Protein AF-A0A964T8P5-F1 (afdb_monomer_lite)

Structure (mmCIF, N/CA/C/O backbone):
data_AF-A0A964T8P5-F1
#
_entry.id   AF-A0A964T8P5-F1
#
loop_
_atom_site.group_PDB
_atom_site.id
_atom_site.type_symbol
_atom_site.label_atom_id
_atom_site.label_alt_id
_atom_site.label_comp_id
_atom_site.label_asym_id
_atom_site.label_entity_id
_atom_site.label_seq_id
_atom_site.pdbx_PDB_ins_code
_atom_site.Cartn_x
_atom_site.Cartn_y
_atom_site.Cartn_z
_atom_site.occupancy
_atom_site.B_iso_or_equiv
_atom_site.auth_seq_id
_atom_site.auth_comp_id
_atom_site.auth_asym_id
_atom_site.auth_atom_id
_atom_site.pdbx_PDB_model_num
ATOM 1 N N . MET A 1 1 ? 39.074 35.830 -82.551 1.00 38.41 1 MET A N 1
ATOM 2 C CA . MET A 1 1 ? 39.329 35.263 -81.208 1.00 38.41 1 MET A CA 1
ATOM 3 C C . MET A 1 1 ? 38.552 33.959 -81.046 1.00 38.41 1 MET A C 1
ATOM 5 O O . MET A 1 1 ? 37.333 34.036 -81.116 1.00 38.41 1 MET A O 1
ATOM 9 N N . PRO A 1 2 ? 39.196 32.790 -80.852 1.00 42.25 2 PRO A N 1
ATOM 10 C CA . PRO A 1 2 ? 38.500 31.571 -80.434 1.00 42.25 2 PRO A CA 1
ATOM 11 C C . PRO A 1 2 ? 38.933 31.070 -79.041 1.00 42.25 2 PRO A C 1
ATOM 13 O O . PRO A 1 2 ? 40.100 31.149 -78.656 1.00 42.25 2 PRO A O 1
ATOM 16 N N . ALA A 1 3 ? 37.954 30.556 -78.295 1.00 39.09 3 ALA A N 1
ATOM 17 C CA . ALA A 1 3 ? 38.060 30.067 -76.924 1.00 39.09 3 ALA A CA 1
ATOM 18 C C . ALA A 1 3 ? 38.755 28.695 -76.828 1.00 39.09 3 ALA A C 1
ATOM 20 O O . ALA A 1 3 ? 38.463 27.771 -77.586 1.00 39.09 3 ALA A O 1
ATOM 21 N N . ARG A 1 4 ? 39.660 28.552 -75.853 1.00 42.94 4 ARG A N 1
ATOM 22 C CA . ARG A 1 4 ? 40.442 27.339 -75.578 1.00 42.94 4 ARG A CA 1
ATOM 23 C C . ARG A 1 4 ? 39.780 26.546 -74.445 1.00 42.94 4 ARG A C 1
ATOM 25 O O . ARG A 1 4 ? 40.010 26.840 -73.278 1.00 42.94 4 ARG A O 1
ATOM 32 N N . SER A 1 5 ? 38.963 25.544 -74.777 1.00 44.47 5 SER A N 1
ATOM 33 C CA . SER A 1 5 ? 38.415 24.593 -73.795 1.00 44.47 5 SER A CA 1
ATOM 34 C C . SER A 1 5 ? 39.324 23.367 -73.701 1.00 44.47 5 SER A C 1
ATOM 36 O O . SER A 1 5 ? 39.399 22.546 -74.614 1.00 44.47 5 SER A O 1
ATOM 38 N N . SER A 1 6 ? 40.082 23.291 -72.609 1.00 45.28 6 SER A N 1
ATOM 39 C CA . SER A 1 6 ? 41.013 22.204 -72.311 1.00 45.28 6 SER A CA 1
ATOM 40 C C . SER A 1 6 ? 40.258 21.042 -71.660 1.00 45.28 6 SER A C 1
ATOM 42 O O . SER A 1 6 ? 39.851 21.137 -70.503 1.00 45.28 6 SER A O 1
ATOM 44 N N . ARG A 1 7 ? 40.067 19.937 -72.392 1.00 50.59 7 ARG A N 1
ATOM 45 C CA . ARG A 1 7 ? 39.637 18.659 -71.806 1.00 50.59 7 ARG A CA 1
ATOM 46 C C . ARG A 1 7 ? 40.805 18.072 -71.016 1.00 50.59 7 ARG A C 1
ATOM 48 O O . ARG A 1 7 ? 41.780 17.633 -71.616 1.00 50.59 7 ARG A O 1
ATOM 55 N N . ARG A 1 8 ? 40.700 18.011 -69.687 1.00 48.72 8 ARG A N 1
ATOM 56 C CA . ARG A 1 8 ? 41.532 17.107 -68.880 1.00 48.72 8 ARG A CA 1
ATOM 57 C C . ARG A 1 8 ? 40.721 15.852 -68.587 1.00 48.72 8 ARG A C 1
ATOM 59 O O . ARG A 1 8 ? 39.781 15.892 -67.802 1.00 48.72 8 ARG A O 1
ATOM 66 N N . SER A 1 9 ? 41.074 14.755 -69.250 1.00 41.34 9 SER A N 1
ATOM 67 C CA . SER A 1 9 ? 40.625 13.416 -68.881 1.00 41.34 9 SER A CA 1
ATOM 68 C C . SER A 1 9 ? 41.308 13.022 -67.574 1.00 41.34 9 SER A C 1
ATOM 70 O O . SER A 1 9 ? 42.526 12.850 -67.542 1.00 41.34 9 SER A O 1
ATOM 72 N N . ILE A 1 10 ? 40.543 12.889 -66.498 1.00 54.59 10 ILE A N 1
ATOM 73 C CA . ILE A 1 10 ? 41.022 12.251 -65.274 1.00 54.59 10 ILE A CA 1
ATOM 74 C C . ILE A 1 10 ? 40.545 10.801 -65.336 1.00 54.59 10 ILE A C 1
ATOM 76 O O . ILE A 1 10 ? 39.364 10.512 -65.168 1.00 54.59 10 ILE A O 1
ATOM 80 N N . SER A 1 11 ? 41.475 9.910 -65.677 1.00 48.38 11 SER A N 1
ATOM 81 C CA . SER A 1 11 ? 41.302 8.465 -65.564 1.00 48.38 11 SER A CA 1
ATOM 82 C C . SER A 1 11 ? 41.541 8.084 -64.108 1.00 48.38 11 SER A C 1
ATOM 84 O O . SER A 1 11 ? 42.644 8.285 -63.601 1.00 48.38 11 SER A O 1
ATOM 86 N N . ILE A 1 12 ? 40.518 7.570 -63.430 1.00 53.97 12 ILE A N 1
ATOM 87 C CA . ILE A 1 12 ? 40.679 6.917 -62.130 1.00 53.97 12 ILE A CA 1
ATOM 88 C C . ILE A 1 12 ? 40.135 5.502 -62.288 1.00 53.97 12 ILE A C 1
ATOM 90 O O . ILE A 1 12 ? 38.934 5.265 -62.190 1.00 53.97 12 ILE A O 1
ATOM 94 N N . LEU A 1 13 ? 41.036 4.563 -62.566 1.00 55.59 13 LEU A N 1
ATOM 95 C CA . LEU A 1 13 ? 40.803 3.149 -62.292 1.00 55.59 13 LEU A CA 1
ATOM 96 C C . LEU A 1 13 ? 41.176 2.904 -60.823 1.00 55.59 13 LEU A C 1
ATOM 98 O O . LEU A 1 13 ? 42.334 3.132 -60.466 1.00 55.59 13 LEU A O 1
ATOM 102 N N . PRO A 1 14 ? 40.266 2.432 -59.956 1.00 49.62 14 PRO A N 1
ATOM 103 C CA . PRO A 1 14 ? 40.665 1.960 -58.640 1.00 49.62 14 PRO A CA 1
ATOM 104 C C . PRO A 1 14 ? 41.277 0.556 -58.771 1.00 49.62 14 PRO A C 1
ATOM 106 O O . PRO A 1 14 ? 40.573 -0.442 -58.897 1.00 49.62 14 PRO A O 1
ATOM 109 N N . SER A 1 15 ? 42.610 0.478 -58.734 1.00 49.28 15 SER A N 1
ATOM 110 C CA . SER A 1 15 ? 43.353 -0.767 -58.511 1.00 49.28 15 SER A CA 1
ATOM 111 C C . SER A 1 15 ? 43.480 -1.019 -57.010 1.00 49.28 15 SER A C 1
ATOM 113 O O . SER A 1 15 ? 44.514 -0.728 -56.419 1.00 49.28 15 SER A O 1
ATOM 115 N N . ALA A 1 16 ? 42.415 -1.521 -56.397 1.00 50.84 16 ALA A N 1
ATOM 116 C CA . ALA A 1 16 ? 42.456 -2.346 -55.190 1.00 50.84 16 ALA A CA 1
ATOM 117 C C . ALA A 1 16 ? 41.017 -2.746 -54.864 1.00 50.84 16 ALA A C 1
ATOM 119 O O . ALA A 1 16 ? 40.209 -1.920 -54.442 1.00 50.84 16 ALA A O 1
ATOM 120 N N . GLY A 1 17 ? 40.693 -4.020 -55.072 1.00 55.16 17 GLY A N 1
ATOM 121 C CA . GLY A 1 17 ? 39.475 -4.604 -54.536 1.00 55.16 17 GLY A CA 1
ATOM 122 C C . GLY A 1 17 ? 39.555 -4.620 -53.014 1.00 55.16 17 GLY A C 1
ATOM 123 O O . GLY A 1 17 ? 40.160 -5.517 -52.437 1.00 55.16 17 GLY A O 1
ATOM 124 N N . VAL A 1 18 ? 38.948 -3.629 -52.366 1.00 48.47 18 VAL A N 1
ATOM 125 C CA . VAL A 1 18 ? 38.560 -3.731 -50.960 1.00 48.47 18 VAL A CA 1
ATOM 126 C C . VAL A 1 18 ? 37.100 -4.151 -50.954 1.00 48.47 18 VAL A C 1
ATOM 128 O O . VAL A 1 18 ? 36.193 -3.334 -51.107 1.00 48.47 18 VAL A O 1
ATOM 131 N N . THR A 1 19 ? 36.872 -5.451 -50.809 1.00 41.88 19 THR A N 1
ATOM 132 C CA . THR A 1 19 ? 35.556 -5.974 -50.452 1.00 41.88 19 THR A CA 1
ATOM 133 C C . THR A 1 19 ? 35.274 -5.525 -49.022 1.00 41.88 19 THR A C 1
ATOM 135 O O . THR A 1 19 ? 35.724 -6.154 -48.067 1.00 41.88 19 THR A O 1
ATOM 138 N N . ILE A 1 20 ? 34.545 -4.420 -48.853 1.00 54.03 20 ILE A N 1
ATOM 139 C CA . ILE A 1 20 ? 33.889 -4.123 -47.579 1.00 54.03 20 ILE A CA 1
ATOM 140 C C . ILE A 1 20 ? 32.761 -5.148 -47.459 1.00 54.03 20 ILE A C 1
ATOM 142 O O . ILE A 1 20 ? 31.647 -4.933 -47.934 1.00 54.03 20 ILE A O 1
ATOM 146 N N . SER A 1 21 ? 33.071 -6.305 -46.875 1.00 53.16 21 SER A N 1
ATOM 147 C CA . SER A 1 21 ? 32.043 -7.221 -46.399 1.00 53.16 21 SER A CA 1
ATOM 148 C C . SER A 1 21 ? 31.388 -6.538 -45.204 1.00 53.16 21 SER A C 1
ATOM 150 O O . SER A 1 21 ? 31.890 -6.597 -44.084 1.00 53.16 21 SER A O 1
ATOM 152 N N . SER A 1 22 ? 30.312 -5.800 -45.473 1.00 47.06 22 SER A N 1
ATOM 153 C CA . SER A 1 22 ? 29.460 -5.208 -44.451 1.00 47.06 22 SER A CA 1
ATOM 154 C C . SER A 1 22 ? 28.786 -6.342 -43.685 1.00 47.06 22 SER A C 1
ATOM 156 O O . SER A 1 22 ? 27.697 -6.791 -44.035 1.00 47.06 22 SER A O 1
ATOM 158 N N . THR A 1 23 ? 29.431 -6.833 -42.631 1.00 55.41 23 THR A N 1
ATOM 159 C CA . THR A 1 23 ? 28.671 -7.402 -41.524 1.00 55.41 23 THR A CA 1
ATOM 160 C C . THR A 1 23 ? 27.985 -6.209 -40.883 1.00 55.41 23 THR A C 1
ATOM 162 O O . THR A 1 23 ? 28.595 -5.474 -40.107 1.00 55.41 23 THR A O 1
ATOM 165 N N . SER A 1 24 ? 26.744 -5.948 -41.290 1.00 49.03 24 SER A N 1
ATOM 166 C CA . SER A 1 24 ? 25.923 -4.912 -40.688 1.00 49.03 24 SER A CA 1
ATOM 167 C C . SER A 1 24 ? 25.737 -5.276 -39.220 1.00 49.03 24 SER A C 1
ATOM 169 O O . SER A 1 24 ? 24.880 -6.090 -38.876 1.00 49.03 24 SER A O 1
ATOM 171 N N . VAL A 1 25 ? 26.531 -4.678 -38.336 1.00 61.31 25 VAL A N 1
ATOM 172 C CA . VAL A 1 25 ? 26.044 -4.446 -36.981 1.00 61.31 25 VAL A CA 1
ATOM 173 C C . VAL A 1 25 ? 24.760 -3.649 -37.200 1.00 61.31 25 VAL A C 1
ATOM 175 O O . VAL A 1 25 ? 24.833 -2.613 -37.871 1.00 61.31 25 VAL A O 1
ATOM 178 N N . PRO A 1 26 ? 23.578 -4.133 -36.782 1.00 55.03 26 PRO A N 1
ATOM 179 C CA . PRO A 1 26 ? 22.379 -3.344 -36.945 1.00 55.03 26 PRO A CA 1
ATOM 180 C C . PRO A 1 26 ? 22.605 -2.093 -36.106 1.00 55.03 26 PRO A C 1
ATOM 182 O O . PRO A 1 26 ? 22.602 -2.137 -34.878 1.00 55.03 26 PRO A O 1
ATOM 185 N N . ILE A 1 27 ? 22.862 -0.977 -36.783 1.00 64.12 27 ILE A N 1
ATOM 186 C CA . ILE A 1 27 ? 22.653 0.348 -36.221 1.00 64.12 27 ILE A CA 1
ATOM 187 C C . ILE A 1 27 ? 21.208 0.281 -35.743 1.00 64.12 27 ILE A C 1
ATOM 189 O O . ILE A 1 27 ? 20.321 0.065 -36.571 1.00 64.12 27 ILE A O 1
ATOM 193 N N . LEU A 1 28 ? 21.011 0.256 -34.422 1.00 64.81 28 LEU A N 1
ATOM 194 C CA . LEU A 1 28 ? 19.766 -0.184 -33.797 1.00 64.81 28 LEU A CA 1
ATOM 195 C C . LEU A 1 28 ? 18.585 0.472 -34.516 1.00 64.81 28 LEU A C 1
ATOM 197 O O . LEU A 1 28 ? 18.446 1.695 -34.512 1.00 64.81 28 LEU A O 1
ATOM 201 N N . SER A 1 29 ? 17.755 -0.333 -35.180 1.00 77.50 29 SER A N 1
ATOM 202 C CA . SER A 1 29 ? 16.508 0.177 -35.738 1.00 77.50 29 SER A CA 1
ATOM 203 C C . SER A 1 29 ? 15.668 0.755 -34.597 1.00 77.50 29 SER A C 1
ATOM 205 O O . SER A 1 29 ? 15.831 0.366 -33.438 1.00 77.50 29 SER A O 1
ATOM 207 N N .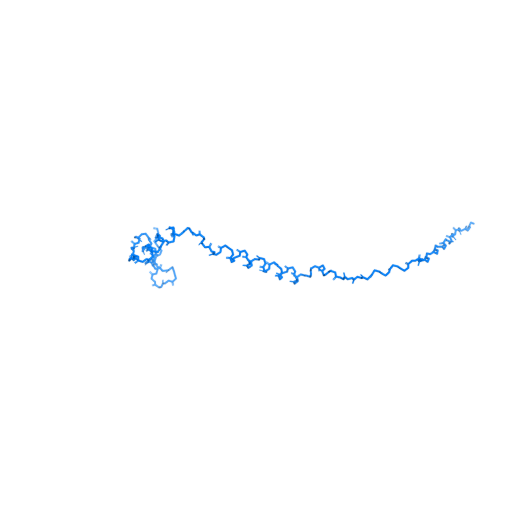 ALA A 1 30 ? 14.740 1.663 -34.894 1.00 81.81 30 ALA A N 1
ATOM 208 C CA . ALA A 1 30 ? 13.887 2.248 -33.857 1.00 81.81 30 ALA A CA 1
ATOM 209 C C . ALA A 1 30 ? 13.160 1.180 -33.007 1.00 81.81 30 ALA A C 1
ATOM 211 O O . ALA A 1 30 ? 12.966 1.374 -31.810 1.00 81.81 30 ALA A O 1
ATOM 212 N N . ALA A 1 31 ? 12.827 0.027 -33.601 1.00 82.00 31 ALA A N 1
ATOM 213 C CA . ALA A 1 31 ? 12.273 -1.121 -32.887 1.00 82.00 31 ALA A CA 1
ATOM 214 C C . ALA A 1 31 ? 13.291 -1.764 -31.927 1.00 82.00 31 ALA A C 1
ATOM 216 O O . ALA A 1 31 ? 12.965 -1.986 -30.769 1.00 82.00 31 ALA A O 1
ATOM 217 N N . ALA A 1 32 ? 14.539 -1.974 -32.358 1.00 80.81 32 ALA A N 1
ATOM 218 C CA . ALA A 1 32 ? 15.587 -2.521 -31.496 1.00 80.81 32 ALA A CA 1
ATOM 219 C C . ALA A 1 32 ? 15.930 -1.587 -30.320 1.00 80.81 32 ALA A C 1
ATOM 221 O O . ALA A 1 32 ? 16.131 -2.057 -29.203 1.00 80.81 32 ALA A O 1
ATOM 222 N N . VAL A 1 33 ? 15.949 -0.265 -30.545 1.00 87.00 33 VAL A N 1
ATOM 223 C CA . VAL A 1 33 ? 16.112 0.726 -29.463 1.00 87.00 33 VAL A CA 1
ATOM 224 C C . VAL A 1 33 ? 14.939 0.659 -28.489 1.00 87.00 33 VAL A C 1
ATOM 226 O O . VAL A 1 33 ? 15.143 0.668 -27.278 1.00 87.00 33 VAL A O 1
ATOM 229 N N . ARG A 1 34 ? 13.708 0.572 -29.007 1.00 86.69 34 ARG A N 1
ATOM 230 C CA . ARG A 1 34 ? 12.499 0.469 -28.187 1.00 86.69 34 ARG A CA 1
ATOM 231 C C . ARG A 1 34 ? 12.509 -0.796 -27.334 1.00 86.69 34 ARG A C 1
ATOM 233 O O . ARG A 1 34 ? 12.247 -0.708 -26.140 1.00 86.69 34 ARG A O 1
ATOM 240 N N . ASP A 1 35 ? 12.835 -1.939 -27.920 1.00 87.25 35 ASP A N 1
ATOM 241 C CA . ASP A 1 35 ? 12.836 -3.218 -27.211 1.00 87.25 35 ASP A CA 1
ATOM 242 C C . ASP A 1 35 ? 13.948 -3.266 -26.152 1.00 87.25 35 ASP A C 1
ATOM 244 O O . ASP A 1 35 ? 13.708 -3.703 -25.026 1.00 87.25 35 ASP A O 1
ATOM 248 N N . ALA A 1 36 ? 15.131 -2.716 -26.453 1.00 87.25 36 ALA A N 1
ATOM 249 C CA . ALA A 1 36 ? 16.206 -2.560 -25.472 1.00 87.25 36 ALA A CA 1
ATOM 250 C C . ALA A 1 36 ? 15.811 -1.623 -24.315 1.00 87.25 36 ALA A C 1
ATOM 252 O O . ALA A 1 36 ? 16.070 -1.932 -23.152 1.00 87.25 36 ALA A O 1
ATOM 253 N N . ALA A 1 37 ? 15.143 -0.503 -24.612 1.00 86.56 37 ALA A N 1
ATOM 254 C CA . ALA A 1 37 ? 14.678 0.441 -23.599 1.00 86.56 37 ALA A CA 1
ATOM 255 C C . ALA A 1 37 ? 13.578 -0.153 -22.702 1.00 86.56 37 ALA A C 1
ATOM 257 O O . ALA A 1 37 ? 13.609 0.048 -21.489 1.00 86.56 37 ALA A O 1
ATOM 258 N N . VAL A 1 38 ? 12.632 -0.911 -23.271 1.00 88.25 38 VAL A N 1
ATOM 259 C CA . VAL A 1 38 ? 11.590 -1.611 -22.501 1.00 88.25 38 VAL A CA 1
ATOM 260 C C . VAL A 1 38 ? 12.219 -2.644 -21.573 1.00 88.25 38 VAL A C 1
ATOM 262 O O . VAL A 1 38 ? 11.900 -2.662 -20.387 1.00 88.25 38 VAL A O 1
ATOM 265 N N . ARG A 1 39 ? 13.164 -3.450 -22.072 1.00 84.25 39 ARG A N 1
ATOM 266 C CA . ARG A 1 39 ? 13.825 -4.467 -21.249 1.00 84.25 39 ARG A CA 1
ATOM 267 C C . ARG A 1 39 ? 14.614 -3.860 -20.086 1.00 84.25 39 ARG A C 1
ATOM 269 O O . ARG A 1 39 ? 14.523 -4.367 -18.972 1.00 84.25 39 ARG A O 1
ATOM 276 N N . ALA A 1 40 ? 15.325 -2.758 -20.330 1.00 83.06 40 ALA A N 1
ATOM 277 C CA . ALA A 1 40 ? 16.046 -2.029 -19.287 1.00 83.06 40 ALA A CA 1
ATOM 278 C C . ALA A 1 40 ? 15.093 -1.399 -18.253 1.00 83.06 40 ALA A C 1
ATOM 280 O O . ALA A 1 40 ? 15.361 -1.436 -17.056 1.00 83.06 40 ALA A O 1
ATOM 281 N N . ALA A 1 41 ? 13.952 -0.854 -18.691 1.00 80.62 41 ALA A N 1
ATOM 282 C CA . ALA A 1 41 ? 12.948 -0.308 -17.780 1.00 80.62 41 ALA A CA 1
ATOM 283 C C . ALA A 1 41 ? 12.303 -1.397 -16.906 1.00 80.62 41 ALA A C 1
ATOM 285 O O . ALA A 1 41 ? 12.084 -1.176 -15.717 1.00 80.62 41 ALA A O 1
ATOM 286 N N . GLU A 1 42 ? 12.020 -2.577 -17.464 1.00 81.31 42 GLU A N 1
ATOM 287 C CA . GLU A 1 42 ? 11.493 -3.717 -16.705 1.00 81.31 42 GLU A CA 1
ATOM 288 C C . GLU A 1 42 ? 12.460 -4.183 -15.613 1.00 81.31 42 GLU A C 1
ATOM 290 O O . GLU A 1 42 ? 12.031 -4.416 -14.484 1.00 81.31 42 GLU A O 1
ATOM 295 N N . GLU A 1 43 ? 13.753 -4.283 -15.923 1.00 76.19 43 GLU A N 1
ATOM 296 C CA . GLU A 1 43 ? 14.793 -4.668 -14.962 1.00 76.19 43 GLU A CA 1
ATOM 297 C C . GLU A 1 43 ? 14.846 -3.691 -13.778 1.00 76.19 43 GLU A C 1
ATOM 299 O O . GLU A 1 43 ? 14.700 -4.104 -12.627 1.00 76.19 43 GLU A O 1
ATOM 304 N N . VAL A 1 44 ? 14.885 -2.386 -14.058 1.00 76.69 44 VAL A N 1
ATOM 305 C CA . VAL A 1 44 ? 14.883 -1.334 -13.026 1.00 76.69 44 VAL A CA 1
ATOM 306 C C . VAL A 1 44 ? 13.599 -1.346 -12.191 1.00 76.69 44 VAL A C 1
ATOM 308 O O . VAL A 1 44 ? 13.633 -1.154 -10.974 1.00 76.69 44 VAL A O 1
ATOM 311 N N . VAL A 1 45 ? 12.441 -1.586 -12.811 1.00 69.50 45 VAL A N 1
ATOM 312 C CA . VAL A 1 45 ? 11.164 -1.672 -12.086 1.00 69.50 45 VAL A CA 1
ATOM 313 C C . VAL A 1 45 ? 11.141 -2.880 -11.152 1.00 69.50 45 VAL A C 1
ATOM 315 O O . VAL A 1 45 ? 10.608 -2.773 -10.048 1.00 69.50 45 VAL A O 1
ATOM 318 N N . MET A 1 46 ? 11.711 -4.017 -11.552 1.00 68.31 46 MET A N 1
ATOM 319 C CA . MET A 1 46 ? 11.788 -5.193 -10.683 1.00 68.31 46 MET A CA 1
ATOM 320 C C . MET A 1 46 ? 12.793 -5.001 -9.542 1.00 68.31 46 MET A C 1
ATOM 322 O O . MET A 1 46 ? 12.517 -5.418 -8.417 1.00 68.31 46 MET A O 1
ATOM 326 N N . GLU A 1 47 ? 13.902 -4.305 -9.787 1.00 62.53 47 GLU A N 1
ATOM 327 C CA . GLU A 1 47 ? 14.869 -3.934 -8.747 1.00 62.53 47 GLU A CA 1
ATOM 328 C C . GLU A 1 47 ? 14.277 -2.953 -7.723 1.00 62.53 47 GLU A C 1
ATOM 330 O O . GLU A 1 47 ? 14.501 -3.108 -6.522 1.00 62.53 47 GLU A O 1
ATOM 335 N N . ASN A 1 48 ? 13.447 -2.002 -8.169 1.00 61.50 48 ASN A N 1
ATOM 336 C CA . ASN A 1 48 ? 12.854 -0.965 -7.317 1.00 61.50 48 ASN A CA 1
ATOM 337 C C . ASN A 1 48 ? 11.529 -1.376 -6.636 1.00 61.50 48 ASN A C 1
ATOM 339 O O . ASN A 1 48 ? 10.931 -0.590 -5.904 1.00 61.50 48 ASN A O 1
ATOM 343 N N . ARG A 1 49 ? 11.034 -2.597 -6.877 1.00 62.75 49 ARG A N 1
ATOM 344 C CA . ARG A 1 49 ? 9.829 -3.142 -6.213 1.00 62.75 49 ARG A CA 1
ATOM 345 C C . ARG A 1 49 ? 10.134 -3.922 -4.941 1.00 62.75 49 ARG A C 1
ATOM 347 O O . ARG A 1 49 ? 9.221 -4.199 -4.163 1.00 62.75 49 ARG A O 1
ATOM 354 N N . LEU A 1 50 ? 11.389 -4.311 -4.734 1.00 67.12 50 LEU A N 1
ATOM 355 C CA . LEU A 1 50 ? 11.771 -5.120 -3.586 1.00 67.12 50 LEU A CA 1
ATOM 356 C C . LEU A 1 50 ? 12.132 -4.213 -2.413 1.00 67.12 50 LEU A C 1
ATOM 358 O O . LEU A 1 50 ? 13.210 -3.625 -2.375 1.00 67.12 50 LEU A O 1
ATOM 362 N N . ILE A 1 51 ? 11.248 -4.151 -1.416 1.00 75.25 51 ILE A N 1
ATOM 363 C CA . ILE A 1 51 ? 11.583 -3.569 -0.114 1.00 75.25 51 ILE A CA 1
ATOM 364 C C . ILE A 1 51 ? 12.609 -4.500 0.543 1.00 75.25 51 ILE A C 1
ATOM 366 O O . ILE A 1 51 ? 12.270 -5.550 1.089 1.00 75.25 51 ILE A O 1
ATOM 370 N N . ARG A 1 52 ? 13.891 -4.139 0.441 1.00 77.06 52 ARG A N 1
ATOM 371 C CA . ARG A 1 52 ? 14.973 -4.820 1.154 1.00 77.06 52 ARG A CA 1
ATOM 372 C C . ARG A 1 52 ? 14.931 -4.371 2.612 1.00 77.06 52 ARG A C 1
ATOM 374 O O . ARG A 1 52 ? 15.071 -3.187 2.894 1.00 77.06 52 ARG A O 1
ATOM 381 N N . MET A 1 53 ? 14.754 -5.313 3.530 1.00 80.25 53 MET A N 1
ATOM 382 C CA . MET A 1 53 ? 14.803 -5.060 4.969 1.00 80.25 53 MET A CA 1
ATOM 383 C C . MET A 1 53 ? 15.670 -6.110 5.657 1.00 80.25 53 MET A C 1
ATOM 385 O O . MET A 1 53 ? 15.837 -7.217 5.139 1.00 80.25 53 MET A O 1
ATOM 389 N N . SER A 1 54 ? 16.239 -5.753 6.809 1.00 88.44 54 SER A N 1
ATOM 390 C CA . SER A 1 54 ? 16.933 -6.728 7.646 1.00 88.44 54 SER A CA 1
ATOM 391 C C . SER A 1 54 ? 15.929 -7.737 8.228 1.00 88.44 54 SER A C 1
ATOM 393 O O . SER A 1 54 ? 14.728 -7.444 8.286 1.00 88.44 54 SER A O 1
ATOM 395 N N . PRO A 1 55 ? 16.383 -8.920 8.675 1.00 87.19 55 PRO A N 1
ATOM 396 C CA . PRO A 1 55 ? 15.517 -9.890 9.344 1.00 87.19 55 PRO A CA 1
ATOM 397 C C . PRO A 1 55 ? 14.756 -9.299 10.541 1.00 87.19 55 PRO A C 1
ATOM 399 O O . PRO A 1 55 ? 13.591 -9.627 10.755 1.00 87.19 55 PRO A O 1
ATOM 402 N N . GLU A 1 56 ? 15.382 -8.388 11.288 1.00 91.00 56 GLU A N 1
ATOM 403 C CA . GLU A 1 56 ? 14.774 -7.690 12.425 1.00 91.00 56 GLU A CA 1
ATOM 404 C C . GLU A 1 56 ? 13.657 -6.750 11.960 1.00 91.00 56 GLU A C 1
ATOM 406 O O . GLU A 1 56 ? 12.546 -6.808 12.485 1.00 91.00 56 GLU A O 1
ATOM 411 N N . GLY A 1 57 ? 13.909 -5.957 10.910 1.00 89.06 57 GLY A N 1
ATOM 412 C CA . GLY A 1 57 ? 12.891 -5.094 10.307 1.00 89.06 57 GLY A CA 1
ATOM 413 C C . GLY A 1 57 ? 11.699 -5.885 9.759 1.00 89.06 57 GLY A C 1
ATOM 414 O O . GLY A 1 57 ? 10.555 -5.452 9.891 1.00 89.06 57 GLY A O 1
ATOM 415 N N . PHE A 1 58 ? 11.948 -7.082 9.219 1.00 90.12 58 PHE A N 1
ATOM 416 C CA . PHE A 1 58 ? 10.889 -7.994 8.785 1.00 90.12 58 PHE A CA 1
ATOM 417 C C . PHE A 1 58 ? 10.068 -8.538 9.954 1.00 90.12 58 PHE A C 1
ATOM 419 O O . PHE A 1 58 ? 8.840 -8.580 9.875 1.00 90.12 58 PHE A O 1
ATOM 426 N N . ALA A 1 59 ? 10.718 -8.915 11.056 1.00 92.12 59 ALA A N 1
ATOM 427 C CA . ALA A 1 59 ? 10.023 -9.384 12.248 1.00 92.12 59 ALA A CA 1
ATOM 428 C C . ALA A 1 59 ? 9.118 -8.294 12.848 1.00 92.12 59 ALA A C 1
ATOM 430 O O . ALA A 1 59 ? 7.975 -8.577 13.209 1.00 92.12 59 ALA A O 1
ATOM 431 N N . ASP A 1 60 ? 9.591 -7.049 12.916 1.00 92.81 60 ASP A N 1
ATOM 432 C CA . ASP A 1 60 ? 8.794 -5.929 13.423 1.00 92.81 60 ASP A CA 1
ATOM 433 C C . ASP A 1 60 ? 7.6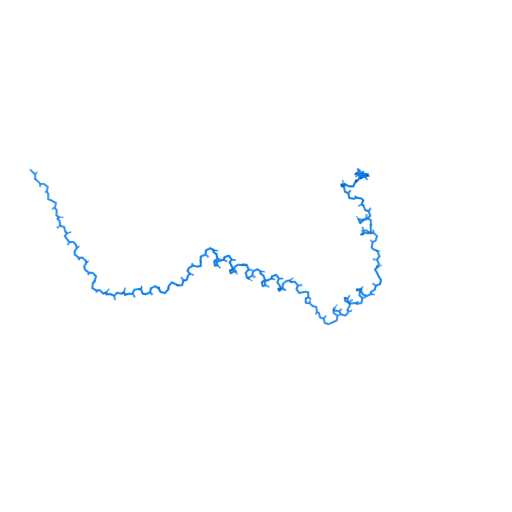42 -5.565 12.480 1.00 92.81 60 ASP A C 1
ATOM 435 O O . ASP A 1 60 ? 6.517 -5.350 12.935 1.00 92.81 60 ASP A O 1
ATOM 439 N N . PHE A 1 61 ? 7.871 -5.606 11.167 1.00 91.12 61 PHE A N 1
ATOM 440 C CA . PHE A 1 61 ? 6.810 -5.455 10.172 1.00 91.12 61 PHE A CA 1
ATOM 441 C C . PHE A 1 61 ? 5.708 -6.516 10.334 1.00 91.12 61 PHE A C 1
ATOM 443 O O . PHE A 1 61 ? 4.520 -6.189 10.361 1.00 91.12 61 PHE A O 1
ATOM 450 N N . MET A 1 62 ? 6.089 -7.784 10.521 1.00 94.00 62 MET A N 1
ATOM 451 C CA . MET A 1 62 ? 5.139 -8.878 10.747 1.00 94.00 62 MET A CA 1
ATOM 452 C C . MET A 1 62 ? 4.350 -8.726 12.054 1.00 94.00 62 MET A C 1
ATOM 454 O O . MET A 1 62 ? 3.166 -9.069 12.091 1.00 94.00 62 MET A O 1
ATOM 458 N N . LYS A 1 63 ? 4.955 -8.185 13.120 1.00 93.81 63 LYS A N 1
ATOM 459 C CA . LYS A 1 63 ? 4.225 -7.870 14.364 1.00 93.81 63 LYS A CA 1
ATOM 460 C C . LYS A 1 63 ? 3.132 -6.830 14.129 1.00 93.81 63 LYS A C 1
ATOM 462 O O . LYS A 1 63 ? 2.034 -6.992 14.646 1.00 93.81 63 LYS A O 1
ATOM 467 N N . VAL A 1 64 ? 3.414 -5.792 13.339 1.00 92.25 64 VAL A N 1
ATOM 468 C CA . VAL A 1 64 ? 2.420 -4.757 13.011 1.00 92.25 64 VAL A CA 1
ATOM 469 C C . VAL A 1 64 ? 1.291 -5.330 12.152 1.00 92.25 64 VAL A C 1
ATOM 471 O O . VAL A 1 64 ? 0.128 -5.098 12.460 1.00 92.25 64 VAL A O 1
ATOM 474 N N . LEU A 1 65 ? 1.607 -6.115 11.116 1.00 90.00 65 LEU A N 1
ATOM 475 C CA . LEU A 1 65 ? 0.590 -6.700 10.230 1.00 90.00 65 LEU A CA 1
ATOM 476 C C . LEU A 1 65 ? -0.320 -7.730 10.908 1.00 90.00 65 LEU A C 1
ATOM 478 O O . LEU A 1 65 ? -1.469 -7.887 10.505 1.00 90.00 65 LEU A O 1
ATOM 482 N N . SER A 1 66 ? 0.200 -8.472 11.885 1.00 90.88 66 SER A N 1
ATOM 483 C CA . SER A 1 66 ? -0.569 -9.493 12.611 1.00 90.88 66 SER A CA 1
ATOM 484 C C . SER A 1 66 ? -1.407 -8.923 13.756 1.00 90.88 66 SER A C 1
ATOM 486 O O . SER A 1 66 ? -2.276 -9.622 14.282 1.00 90.88 66 SER A O 1
ATOM 488 N N . ALA A 1 67 ? -1.170 -7.669 14.143 1.00 91.69 67 ALA A N 1
ATOM 489 C CA . ALA A 1 67 ? -1.985 -6.990 15.132 1.00 91.69 67 ALA A CA 1
ATOM 490 C C . ALA A 1 67 ? -3.372 -6.646 14.552 1.00 91.69 67 ALA A C 1
ATOM 492 O O . ALA A 1 67 ? -3.508 -6.403 13.350 1.00 91.69 67 ALA A O 1
ATOM 493 N N . PRO A 1 68 ? -4.420 -6.584 15.391 1.00 88.50 68 PRO A N 1
ATOM 494 C CA . PRO A 1 68 ? -5.708 -6.050 14.972 1.00 88.50 68 PRO A CA 1
ATOM 495 C C . PRO A 1 68 ? -5.561 -4.634 14.408 1.00 88.50 68 PRO A C 1
ATOM 497 O O . PRO A 1 68 ? -4.814 -3.818 14.951 1.00 88.50 68 PRO A O 1
ATOM 500 N N . ALA A 1 69 ? -6.304 -4.334 13.341 1.00 87.00 69 ALA A N 1
ATOM 501 C CA . ALA A 1 69 ? -6.292 -3.010 12.737 1.00 87.00 69 ALA A CA 1
ATOM 502 C C . ALA A 1 69 ? -6.749 -1.956 13.758 1.00 87.00 69 ALA A C 1
ATOM 504 O O . ALA A 1 69 ? -7.890 -1.979 14.223 1.00 87.00 69 ALA A O 1
ATOM 505 N N . ALA A 1 70 ? -5.854 -1.031 14.098 1.00 88.75 70 ALA A N 1
ATOM 506 C CA . ALA A 1 70 ? -6.177 0.132 14.908 1.00 88.75 70 ALA A CA 1
ATOM 507 C C . ALA A 1 70 ? -6.651 1.261 13.976 1.00 88.75 70 ALA A C 1
ATOM 509 O O . ALA A 1 70 ? -5.865 1.719 13.140 1.00 88.75 70 ALA A O 1
ATOM 510 N N . PRO A 1 71 ? -7.916 1.705 14.070 1.00 85.62 71 PRO A N 1
ATOM 511 C CA . PRO A 1 71 ? -8.404 2.790 13.235 1.00 85.62 71 PRO A CA 1
ATOM 512 C C . PRO A 1 71 ? -7.697 4.094 13.612 1.00 85.62 71 PRO A C 1
ATOM 514 O O . PRO A 1 71 ? -7.653 4.479 14.780 1.00 85.62 71 PRO A O 1
ATOM 517 N N . VAL A 1 72 ? -7.160 4.784 12.608 1.00 90.00 72 VAL A N 1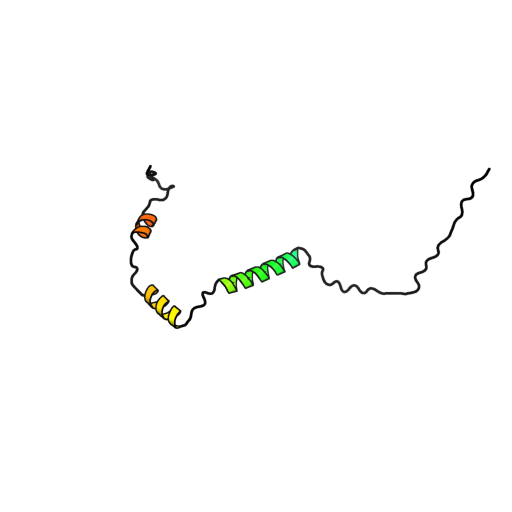
ATOM 518 C CA . VAL A 1 72 ? -6.611 6.134 12.761 1.00 90.00 72 VAL A CA 1
ATOM 519 C C . VAL A 1 72 ? -7.747 7.119 12.476 1.00 90.00 72 VAL A C 1
ATOM 521 O O . VAL A 1 72 ? -8.221 7.124 11.338 1.00 90.00 72 VAL A O 1
ATOM 524 N N . PRO A 1 73 ? -8.195 7.939 13.449 1.00 88.00 73 PRO A N 1
ATOM 525 C CA . PRO A 1 73 ? -9.386 8.782 13.299 1.00 88.00 73 PRO A CA 1
ATOM 526 C C . PRO A 1 73 ? -9.372 9.650 12.036 1.00 88.00 73 PRO A C 1
ATOM 528 O O . PRO A 1 73 ? -10.341 9.659 11.289 1.00 88.00 73 PRO A O 1
ATOM 531 N N . GLU A 1 74 ? -8.235 10.277 11.728 1.00 86.81 74 GLU A N 1
ATOM 532 C CA . GLU A 1 74 ? -8.070 11.112 10.530 1.00 86.81 74 GLU A CA 1
ATOM 533 C C . GLU A 1 74 ? -8.265 10.329 9.219 1.00 86.81 74 GLU A C 1
ATOM 535 O O . GLU A 1 74 ? -8.816 10.848 8.249 1.00 86.81 74 GLU A O 1
ATOM 540 N N . ILE A 1 75 ? -7.834 9.063 9.177 1.00 87.25 75 ILE A N 1
ATOM 541 C CA . ILE A 1 75 ? -8.016 8.197 8.003 1.00 87.25 75 ILE A CA 1
ATOM 542 C C . ILE A 1 75 ? -9.476 7.758 7.904 1.00 87.25 75 ILE A C 1
ATOM 544 O O . ILE A 1 75 ? -10.036 7.771 6.809 1.00 87.25 75 ILE A O 1
ATOM 548 N N . VAL A 1 76 ? -10.097 7.414 9.035 1.00 90.12 76 VAL A N 1
ATOM 549 C CA . VAL A 1 76 ? -11.513 7.025 9.089 1.00 90.12 76 VAL A CA 1
ATOM 550 C C . VAL A 1 76 ? -12.392 8.155 8.558 1.00 90.12 76 VAL A C 1
ATOM 552 O O . VAL A 1 76 ? -13.158 7.934 7.622 1.00 90.12 76 VAL A O 1
ATOM 555 N N . GLU A 1 77 ? -12.193 9.380 9.046 1.00 87.50 77 GLU A N 1
ATOM 556 C CA . GLU A 1 77 ? -12.922 10.571 8.591 1.00 87.50 77 GLU A CA 1
ATOM 557 C C . GLU A 1 77 ? -12.797 10.810 7.077 1.00 87.50 77 GLU A C 1
ATOM 559 O O . GLU A 1 77 ? -13.760 11.211 6.419 1.00 87.50 77 GLU A O 1
ATOM 564 N N . LEU A 1 78 ? -11.620 10.550 6.497 1.00 85.62 78 LEU A N 1
ATOM 565 C CA . LEU A 1 78 ? -11.406 10.661 5.053 1.00 85.62 78 LEU A CA 1
ATOM 566 C C . LEU A 1 78 ? -12.122 9.559 4.272 1.00 85.62 78 LEU A C 1
ATOM 568 O O . LEU A 1 78 ? -12.661 9.842 3.202 1.00 85.62 78 LEU A O 1
ATOM 572 N N . THR A 1 79 ? -12.115 8.325 4.779 1.00 85.12 79 THR A N 1
ATOM 573 C CA . THR A 1 79 ? -12.767 7.185 4.118 1.00 85.12 79 THR A CA 1
ATOM 574 C C . THR A 1 79 ? -14.287 7.218 4.213 1.00 85.12 79 THR A C 1
ATOM 576 O O . THR A 1 79 ? -14.958 6.741 3.304 1.00 85.12 79 THR A O 1
ATOM 579 N N . GLU A 1 80 ? -14.833 7.799 5.280 1.00 87.56 80 GLU A N 1
ATOM 580 C CA . GLU A 1 80 ? -16.277 7.960 5.481 1.00 87.56 80 GLU A CA 1
ATOM 581 C C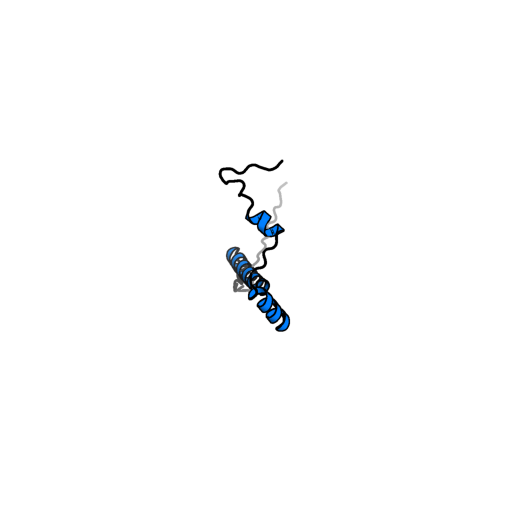 . GLU A 1 80 ? -16.847 9.167 4.727 1.00 87.56 80 GLU A C 1
ATOM 583 O O . GLU A 1 80 ? -18.066 9.314 4.610 1.00 87.56 80 GLU A O 1
ATOM 588 N N . ARG A 1 81 ? -15.986 10.048 4.198 1.00 85.00 81 ARG A N 1
ATOM 589 C CA . ARG A 1 81 ? -16.435 11.204 3.427 1.00 85.00 81 ARG A CA 1
ATOM 590 C C . ARG A 1 81 ? -17.091 10.727 2.126 1.00 85.00 81 ARG A C 1
ATOM 592 O O . ARG A 1 81 ? -16.399 10.115 1.309 1.00 85.00 81 ARG A O 1
ATOM 599 N N . PRO A 1 82 ? -18.370 11.076 1.882 1.00 83.44 82 PRO A N 1
ATOM 600 C CA . PRO A 1 82 ? -19.048 10.694 0.653 1.00 83.44 82 PRO A CA 1
ATOM 601 C C . PRO A 1 82 ? -18.270 11.224 -0.543 1.00 83.44 82 PRO A C 1
ATOM 603 O O . PRO A 1 82 ? -17.771 12.361 -0.535 1.00 83.44 82 PRO A O 1
ATOM 606 N N . ALA A 1 83 ? -18.141 10.383 -1.561 1.00 83.56 83 ALA A N 1
ATOM 607 C CA . ALA A 1 83 ? -17.407 10.768 -2.747 1.00 83.56 83 ALA A CA 1
ATOM 608 C C . ALA A 1 83 ? -18.158 11.907 -3.461 1.00 83.56 83 ALA A C 1
ATOM 610 O O . ALA A 1 83 ? -19.390 11.944 -3.461 1.00 83.56 83 ALA A O 1
ATOM 611 N N . PRO A 1 84 ? -17.450 12.847 -4.107 1.00 85.56 84 PRO A N 1
ATOM 612 C CA . PRO A 1 84 ? -18.077 14.040 -4.677 1.00 85.56 84 PRO A CA 1
ATOM 613 C C . PRO A 1 84 ? -19.059 13.759 -5.826 1.00 85.56 84 PRO A C 1
ATOM 615 O O . PRO A 1 84 ? -19.788 14.654 -6.242 1.00 85.56 84 PRO A O 1
ATOM 618 N N . TRP A 1 85 ? -19.080 12.531 -6.345 1.00 85.25 85 TRP A N 1
ATOM 619 C CA . TRP A 1 85 ? -19.998 12.066 -7.386 1.00 85.25 85 TRP A CA 1
ATOM 620 C C . TRP A 1 85 ? -21.163 11.215 -6.847 1.00 85.25 85 TRP A C 1
ATOM 622 O O . TRP A 1 85 ? -21.959 10.713 -7.639 1.00 85.25 85 TRP A O 1
ATOM 632 N N . GLU A 1 86 ? -21.282 11.030 -5.530 1.00 85.38 86 GLU A N 1
ATOM 633 C CA . GLU A 1 86 ? -22.399 10.306 -4.917 1.00 85.38 86 GLU A CA 1
ATOM 634 C C . GLU A 1 86 ? -23.627 11.204 -4.730 1.00 85.38 86 GLU A C 1
ATOM 636 O O . GLU A 1 86 ? -23.534 12.402 -4.438 1.00 85.38 86 GLU A O 1
ATOM 641 N N . ALA A 1 87 ? -24.814 10.613 -4.894 1.00 76.38 87 ALA A N 1
ATOM 642 C CA . ALA A 1 87 ? -26.074 11.314 -4.691 1.00 76.38 87 ALA A CA 1
ATOM 643 C C . ALA A 1 87 ? -26.198 11.744 -3.220 1.00 76.38 87 ALA A C 1
ATOM 645 O O . ALA A 1 87 ? -26.249 10.906 -2.326 1.00 76.38 87 ALA A O 1
ATOM 646 N N . GLY A 1 88 ? -26.250 13.057 -2.977 1.00 75.25 88 GLY A N 1
ATOM 647 C CA . GLY A 1 88 ? -26.301 13.628 -1.627 1.00 75.25 88 GLY A CA 1
ATOM 648 C C . GLY A 1 88 ? -24.992 14.254 -1.140 1.00 75.25 88 GLY A C 1
ATOM 649 O O . GLY A 1 88 ? -24.961 14.765 -0.021 1.00 75.25 88 GLY A O 1
ATOM 650 N N . TYR A 1 89 ? -23.934 14.283 -1.959 1.00 79.06 89 TYR A N 1
ATOM 651 C CA . TYR A 1 89 ? -22.730 15.048 -1.635 1.00 79.06 89 TYR A CA 1
ATOM 652 C C . TYR A 1 89 ? -23.032 16.553 -1.551 1.00 79.06 89 TYR A C 1
ATOM 654 O O . TYR A 1 89 ? -23.436 17.184 -2.530 1.00 79.06 89 TYR A O 1
ATOM 662 N N . VAL A 1 90 ? -22.792 17.145 -0.380 1.00 77.38 90 VAL A N 1
ATOM 663 C CA . VAL A 1 90 ? -22.833 18.597 -0.168 1.00 77.3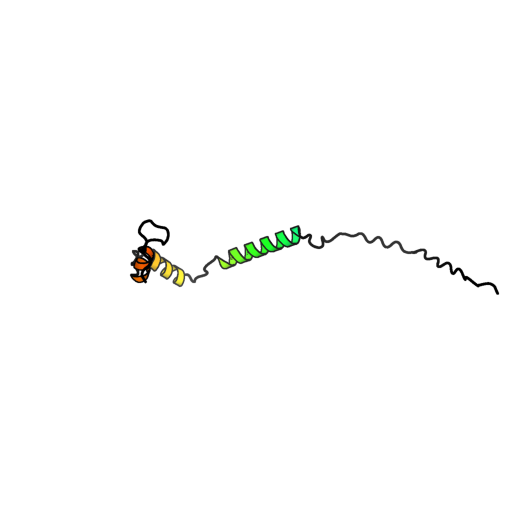8 90 VAL A CA 1
ATOM 664 C C . VAL A 1 90 ? -21.421 19.059 0.167 1.00 77.38 90 VAL A C 1
ATOM 666 O O . VAL A 1 90 ? -20.876 18.707 1.213 1.00 77.38 90 VAL A O 1
ATOM 669 N N . ALA A 1 91 ? -20.818 19.852 -0.720 1.00 73.00 91 ALA A N 1
ATOM 670 C CA . ALA A 1 91 ? -19.508 20.440 -0.467 1.00 73.00 91 ALA A CA 1
ATOM 671 C C . ALA A 1 91 ? -19.583 21.362 0.763 1.00 73.00 91 ALA A C 1
ATOM 673 O O . ALA A 1 91 ? -20.354 22.324 0.785 1.00 73.00 91 ALA A O 1
ATOM 674 N N . LYS A 1 92 ? -18.789 21.063 1.796 1.00 69.06 92 LYS A N 1
ATOM 675 C CA . LYS A 1 92 ? -18.653 21.929 2.975 1.00 69.06 92 LYS A CA 1
ATOM 676 C C . LYS A 1 92 ? -17.895 23.197 2.550 1.00 69.06 92 LYS A C 1
ATOM 678 O O . LYS A 1 92 ? -16.812 23.080 1.980 1.00 69.06 92 LYS A O 1
ATOM 683 N N . ARG A 1 93 ? -18.503 24.368 2.763 1.00 58.19 93 ARG A N 1
ATOM 684 C CA . ARG A 1 93 ? -17.942 25.691 2.441 1.00 58.19 93 ARG A CA 1
ATOM 685 C C . ARG A 1 93 ? -16.934 26.149 3.486 1.00 58.19 93 ARG A C 1
ATOM 687 O O . ARG A 1 93 ? -17.178 25.853 4.677 1.00 58.19 93 ARG A O 1
#

Foldseek 3Di:
DDDDDDDDDDDDDDPDDDPPPPPPPPPQDPVNVVVVVVVVVVVVVVVVVDPDDDPVVVVVVVVVVPDPDDDDVVVVVVVPQDDCPDDPDDDDD

Secondary structure (DSSP, 8-state):
-----------------------------HHHHHHHHHHHHHHHHHHTT-----HHHHHHHHHHHHSPP---HHHHHHHSSPPTTSTT-----

O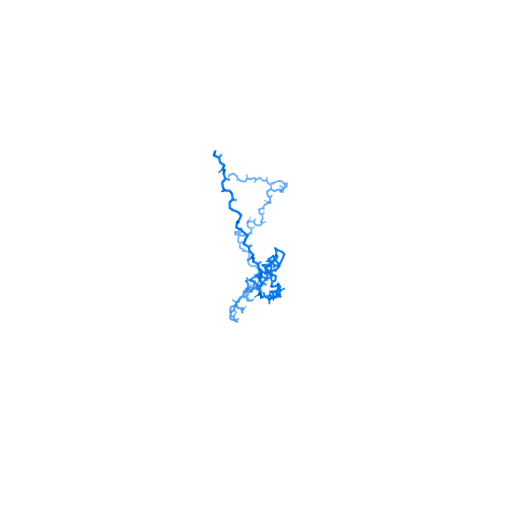rganism: NCBI:txid2555902

pLDDT: mean 72.96, std 16.95, range [38.41, 94.0]

Sequence (93 aa):
MPARSSRRSISILPSAGVTISSTSVPILSAAAVRDAAVRAAEEVVMENRLIRMSPEGFADFMKVLSAPAAPVPEIVELTERPAPWEAGYVAKR

InterPro domains:
  IPR010985 Ribbon-helix-helix [SSF47598] (33-78)
  IPR014795 Antitoxin TacA 1-like [PF08681] (35-79)

Radius of gyration: 37.13 Å; chains: 1; bounding box: 70×45×96 Å